Protein AF-V4TGM6-F1 (afdb_monomer_lite)

Secondary structure (DSSP, 8-state):
-HHHHHHHHHHHHHHHHIIIII-BS-S-GGGTTTTTT-BHHHHGGGG-SS-HHHHHHHHHHHHHHHHHHHHTTT--THHHHHHHHHHHHHHTTSGGGTT--GGGTT---

Sequence (109 aa):
MCLSSLALLVFFFQVTYHFFHWKKGTPFADDQGIYNGLTWWEQIDNGKQLTRNRKFLTVVPVVLYLIASHTTDYQNPMLFFNTLAVFVLVVAKFPNMHKVRIFGINADH

InterPro domains:
  IPR007203 ORMDL family [PF04061] (10-101)
  IPR007203 ORMDL family [PTHR12665] (10-108)

Structure (mmCIF, N/CA/C/O backbone):
data_AF-V4TGM6-F1
#
_entry.id   AF-V4TGM6-F1
#
loop_
_atom_site.group_PDB
_atom_site.id
_atom_site.type_symbol
_atom_site.label_atom_id
_atom_site.labe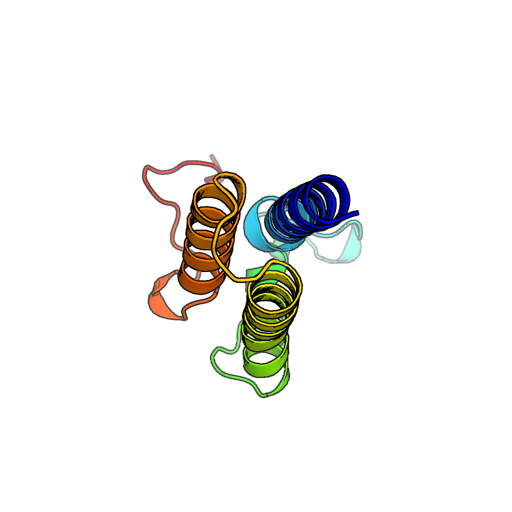l_alt_id
_atom_site.label_comp_id
_atom_site.label_asym_id
_atom_site.label_entity_id
_atom_site.label_seq_id
_atom_site.pdbx_PDB_ins_code
_atom_site.Cartn_x
_atom_site.Cartn_y
_atom_site.Cartn_z
_atom_site.occupancy
_atom_site.B_iso_or_equiv
_atom_site.auth_seq_id
_atom_site.auth_comp_id
_atom_site.auth_asym_id
_atom_site.auth_atom_id
_atom_site.pdbx_PDB_model_num
ATOM 1 N N . MET A 1 1 ? -10.815 11.635 22.678 1.00 55.12 1 MET A N 1
ATOM 2 C CA . MET A 1 1 ? -9.553 10.932 22.342 1.00 55.12 1 MET A CA 1
ATOM 3 C C . MET A 1 1 ? -9.758 9.859 21.267 1.00 55.12 1 MET A C 1
ATOM 5 O O . MET A 1 1 ? -9.022 9.874 20.296 1.00 55.12 1 MET A O 1
ATOM 9 N N . CYS A 1 2 ? -10.783 9.003 21.371 1.00 62.06 2 CYS A N 1
ATOM 10 C CA . CYS A 1 2 ? -11.068 7.902 20.430 1.00 62.06 2 CYS A CA 1
ATOM 11 C C . CYS A 1 2 ? -11.295 8.326 18.952 1.00 62.06 2 CYS A C 1
ATOM 13 O O . CYS A 1 2 ? -10.666 7.779 18.049 1.00 62.06 2 CYS A O 1
ATOM 15 N N . LEU A 1 3 ? -12.125 9.346 18.687 1.00 67.19 3 LEU A N 1
ATOM 16 C CA . LEU A 1 3 ? -12.472 9.752 17.312 1.00 67.19 3 LEU A CA 1
ATOM 17 C C . LEU A 1 3 ? -11.292 10.382 16.545 1.00 67.19 3 LEU A C 1
ATOM 19 O O . LEU A 1 3 ? -11.070 10.083 15.375 1.00 67.19 3 LEU A O 1
ATOM 23 N N . SER A 1 4 ? -10.502 11.222 17.218 1.00 75.38 4 SER A N 1
ATOM 24 C CA . SER A 1 4 ? -9.333 11.883 16.627 1.00 75.38 4 SER A CA 1
ATOM 25 C C . SER A 1 4 ? -8.243 10.881 16.237 1.00 75.38 4 SER A C 1
ATOM 27 O O . SER A 1 4 ? -7.642 11.019 15.177 1.00 75.38 4 SER A O 1
ATOM 29 N N . SER A 1 5 ? -8.036 9.828 17.032 1.00 78.94 5 SER A N 1
ATOM 30 C CA . SER A 1 5 ? -7.080 8.761 16.711 1.00 78.94 5 SER A CA 1
ATOM 31 C C . SER A 1 5 ? -7.486 7.952 15.474 1.00 78.94 5 SER A C 1
ATOM 33 O O . SER A 1 5 ? -6.643 7.668 14.626 1.00 78.94 5 SER A O 1
ATOM 35 N N . LEU A 1 6 ? -8.773 7.627 15.323 1.00 84.00 6 LEU A N 1
ATOM 36 C CA . LEU A 1 6 ? -9.279 6.902 14.152 1.00 84.00 6 LEU A CA 1
ATOM 37 C C . LEU A 1 6 ? -9.248 7.753 12.878 1.00 84.00 6 LEU A C 1
ATOM 39 O O . LEU A 1 6 ? -8.947 7.233 11.807 1.00 84.00 6 LEU A O 1
ATOM 43 N N . ALA A 1 7 ? -9.510 9.058 12.981 1.00 85.06 7 ALA A N 1
ATOM 44 C CA . ALA A 1 7 ? -9.376 9.978 11.854 1.00 85.06 7 ALA A CA 1
ATOM 45 C C . ALA A 1 7 ? -7.918 10.094 11.375 1.00 85.06 7 ALA A C 1
ATOM 47 O O . ALA A 1 7 ? -7.654 10.051 10.172 1.00 85.06 7 ALA A O 1
ATOM 48 N N . LEU A 1 8 ? -6.965 10.175 12.311 1.00 86.56 8 LEU A N 1
ATOM 49 C CA . LEU A 1 8 ? -5.534 10.179 11.999 1.00 86.56 8 LEU A CA 1
ATOM 50 C C . LEU A 1 8 ? -5.090 8.882 11.310 1.00 86.56 8 LEU A C 1
ATOM 52 O O . LEU A 1 8 ? -4.270 8.935 10.396 1.00 86.56 8 LEU A O 1
ATOM 56 N N . LEU A 1 9 ? -5.650 7.732 11.700 1.00 90.50 9 LEU A N 1
ATOM 57 C CA . LEU A 1 9 ? -5.333 6.439 11.090 1.00 90.50 9 LEU A CA 1
ATOM 58 C C . LEU A 1 9 ? -5.797 6.367 9.628 1.00 90.50 9 LEU A C 1
ATOM 60 O O . LEU A 1 9 ? -5.003 6.016 8.755 1.00 90.50 9 LEU A O 1
ATOM 64 N N . VAL A 1 10 ? -7.036 6.786 9.338 1.00 89.12 10 VAL A N 1
ATOM 65 C CA . VAL A 1 10 ? -7.526 6.896 7.952 1.00 89.12 10 VAL A CA 1
ATOM 66 C C . VAL A 1 10 ? -6.644 7.846 7.145 1.00 89.12 10 VAL A C 1
ATOM 68 O O . VAL A 1 10 ? -6.245 7.508 6.032 1.00 89.12 10 VAL A O 1
ATOM 71 N N . PHE A 1 11 ? -6.302 9.013 7.694 1.00 90.69 11 PHE A N 1
ATOM 72 C CA . PHE A 1 11 ? -5.442 9.978 7.009 1.00 90.69 11 PHE A CA 1
ATOM 73 C C . PHE A 1 11 ? -4.063 9.386 6.688 1.00 90.69 11 PHE A C 1
ATOM 75 O O . PHE A 1 11 ? -3.607 9.450 5.545 1.00 90.69 11 PHE A O 1
ATOM 82 N N . PHE A 1 12 ? -3.429 8.732 7.662 1.00 91.12 12 PHE A N 1
ATOM 83 C CA . PHE A 1 12 ? -2.155 8.043 7.472 1.00 91.12 12 PHE A CA 1
ATOM 84 C C . PHE A 1 12 ? -2.241 6.967 6.375 1.00 91.12 12 PHE A C 1
ATOM 86 O O . PHE A 1 12 ? -1.341 6.848 5.538 1.00 91.12 12 PHE A O 1
ATOM 93 N N . PHE A 1 13 ? -3.346 6.220 6.325 1.00 93.88 13 PHE A N 1
ATOM 94 C CA . PHE A 1 13 ? -3.600 5.203 5.305 1.00 93.88 13 PHE A CA 1
ATOM 95 C C . PHE A 1 13 ? -3.783 5.791 3.903 1.00 93.88 13 PHE A C 1
ATOM 97 O O . PHE A 1 13 ? -3.219 5.253 2.950 1.00 93.88 13 PHE A O 1
ATOM 104 N N . GLN A 1 14 ? -4.493 6.914 3.776 1.00 92.88 14 GLN A N 1
ATOM 105 C CA . GLN A 1 14 ? -4.664 7.634 2.509 1.00 92.88 14 GLN A CA 1
ATOM 106 C C . GLN A 1 14 ? -3.330 8.156 1.971 1.00 92.88 14 GLN A C 1
ATOM 108 O O . GLN A 1 14 ? -2.992 7.924 0.810 1.00 92.88 14 GLN A O 1
ATOM 113 N N . VAL A 1 15 ? -2.534 8.800 2.829 1.00 94.12 15 VAL A N 1
ATOM 114 C CA . VAL A 1 15 ? -1.201 9.300 2.466 1.00 94.12 15 VAL A CA 1
ATOM 115 C C . VAL A 1 15 ? -0.308 8.145 2.010 1.00 94.12 15 VAL A C 1
ATOM 117 O O . VAL A 1 15 ? 0.284 8.200 0.933 1.00 94.12 15 VAL A O 1
ATOM 120 N N . THR A 1 16 ? -0.274 7.055 2.779 1.00 94.06 16 THR A N 1
ATOM 121 C CA . THR A 1 16 ? 0.502 5.854 2.442 1.00 94.06 16 THR A CA 1
ATOM 122 C C . THR A 1 16 ? 0.067 5.268 1.097 1.00 94.06 16 THR A C 1
ATOM 124 O O . THR A 1 16 ? 0.912 4.964 0.256 1.00 94.06 16 THR A O 1
ATOM 127 N N . TYR A 1 17 ? -1.242 5.136 0.856 1.00 94.69 17 TYR A N 1
ATOM 128 C CA . TYR A 1 17 ? -1.761 4.640 -0.419 1.00 94.69 17 TYR A CA 1
ATOM 129 C C . TYR A 1 17 ? -1.335 5.531 -1.590 1.00 94.69 17 TYR A C 1
ATOM 131 O O . TYR A 1 17 ? -0.860 5.021 -2.603 1.00 94.69 17 TYR A O 1
ATOM 139 N N . HIS A 1 18 ? -1.451 6.851 -1.437 1.00 94.75 18 HIS A N 1
ATOM 140 C CA . HIS A 1 18 ? -1.090 7.803 -2.481 1.00 94.75 18 HIS A CA 1
ATOM 141 C C . HIS A 1 18 ? 0.383 7.670 -2.891 1.00 94.75 18 HIS A C 1
ATOM 143 O O . HIS A 1 18 ? 0.695 7.557 -4.075 1.00 94.75 18 HIS A O 1
ATOM 149 N N . PHE A 1 19 ? 1.302 7.614 -1.927 1.00 94.31 19 PHE A N 1
ATOM 150 C CA . PHE A 1 19 ? 2.722 7.475 -2.245 1.00 94.31 19 PHE A CA 1
ATOM 151 C C . PHE A 1 19 ? 3.068 6.106 -2.831 1.00 94.31 19 PHE A C 1
ATOM 153 O O . PHE A 1 19 ? 3.766 6.037 -3.836 1.00 94.31 19 PHE A O 1
ATOM 160 N N . PHE A 1 20 ? 2.576 5.013 -2.246 1.00 95.12 20 PHE A N 1
ATOM 161 C CA . PHE A 1 20 ? 2.982 3.678 -2.690 1.00 95.12 20 PHE A CA 1
ATOM 162 C C . PHE A 1 20 ? 2.276 3.208 -3.962 1.00 95.12 20 PHE A C 1
ATOM 164 O O . PHE A 1 20 ? 2.905 2.547 -4.782 1.00 95.12 20 PHE A O 1
ATOM 171 N N . HIS A 1 21 ? 0.992 3.515 -4.134 1.00 94.69 21 HIS A N 1
ATOM 172 C CA . HIS A 1 21 ? 0.160 2.912 -5.180 1.00 94.69 21 HIS A CA 1
ATOM 173 C C . HIS A 1 21 ? -0.361 3.910 -6.221 1.00 94.69 21 HIS A C 1
ATOM 175 O O . HIS A 1 21 ? -0.838 3.478 -7.268 1.00 94.69 21 HIS A O 1
ATOM 181 N N . TRP A 1 22 ? -0.272 5.223 -5.976 1.00 93.81 22 TRP A N 1
ATOM 182 C CA . TRP A 1 22 ? -0.708 6.232 -6.948 1.00 93.81 22 TRP A CA 1
ATOM 183 C C . TRP A 1 22 ? 0.460 6.907 -7.665 1.00 93.81 22 TRP A C 1
ATOM 185 O O . TRP A 1 22 ? 0.467 6.993 -8.893 1.00 93.81 22 TRP A O 1
ATOM 195 N N . LYS A 1 23 ? 1.464 7.372 -6.914 1.00 94.50 23 LYS A N 1
ATOM 196 C CA . LYS A 1 23 ? 2.659 8.012 -7.477 1.00 94.50 23 LYS A CA 1
ATOM 197 C C . LYS A 1 23 ? 3.482 7.014 -8.295 1.00 94.50 23 LYS A C 1
ATOM 199 O O . LYS A 1 23 ? 3.818 5.936 -7.805 1.00 94.50 23 LYS A O 1
ATOM 204 N N . LYS A 1 24 ? 3.814 7.407 -9.528 1.00 93.44 24 LYS A N 1
ATOM 205 C CA . LYS A 1 24 ? 4.673 6.676 -10.470 1.00 93.44 24 LYS A CA 1
ATOM 206 C C . LYS A 1 24 ? 5.951 7.462 -10.772 1.00 93.44 24 LYS A C 1
ATOM 208 O O . LYS A 1 24 ? 5.998 8.666 -10.512 1.00 93.44 24 LYS A O 1
ATOM 213 N N . GLY A 1 25 ? 6.953 6.781 -11.324 1.00 91.88 25 GLY A N 1
ATOM 214 C CA . GLY A 1 25 ? 8.231 7.384 -11.705 1.00 91.88 25 GLY A CA 1
ATOM 215 C C . GLY A 1 25 ? 9.173 7.635 -10.531 1.00 91.88 25 GLY A C 1
ATOM 216 O O . GLY A 1 25 ? 8.893 7.268 -9.382 1.00 91.88 25 GLY A O 1
ATOM 217 N N . THR A 1 26 ? 10.299 8.271 -10.838 1.00 90.50 26 THR A N 1
ATOM 218 C CA . THR A 1 26 ? 11.274 8.764 -9.862 1.00 90.50 26 THR A CA 1
ATOM 219 C C . THR A 1 26 ? 11.541 10.252 -10.112 1.00 90.50 26 THR A C 1
ATOM 221 O O . THR A 1 26 ? 11.229 10.760 -11.189 1.00 90.50 26 THR A O 1
ATOM 224 N N . PRO A 1 27 ? 12.085 10.996 -9.134 1.00 85.69 27 PRO A N 1
ATOM 225 C CA . PRO A 1 27 ? 12.486 12.384 -9.355 1.00 85.69 27 PRO A CA 1
ATOM 226 C C . PRO A 1 27 ? 13.830 12.515 -10.099 1.00 85.69 27 PRO A C 1
ATOM 228 O O . PRO A 1 27 ? 14.316 13.632 -10.259 1.00 85.69 27 PRO A O 1
ATOM 231 N N . PHE A 1 28 ? 14.461 11.408 -10.504 1.00 84.50 28 PHE A N 1
ATOM 232 C CA . PHE A 1 28 ? 15.814 11.397 -11.056 1.00 84.50 28 PHE A CA 1
ATOM 233 C C . PHE A 1 28 ? 15.775 11.242 -12.577 1.00 84.50 28 PHE A C 1
ATOM 235 O O . PHE A 1 28 ? 15.234 10.267 -13.086 1.00 84.50 28 PHE A O 1
ATOM 242 N N . ALA A 1 29 ? 16.396 12.175 -13.303 1.00 80.19 29 ALA A N 1
ATOM 243 C CA . ALA A 1 29 ? 16.454 12.139 -14.769 1.00 80.19 29 ALA A CA 1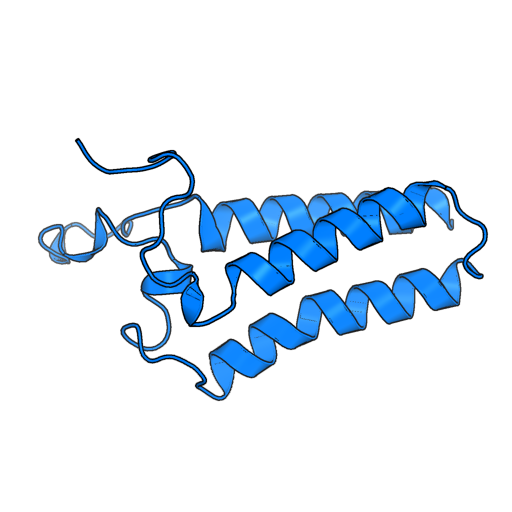
ATOM 244 C C . ALA A 1 29 ? 17.330 10.995 -15.323 1.00 80.19 29 ALA A C 1
ATOM 246 O O . ALA A 1 29 ? 17.183 10.604 -16.480 1.00 80.19 29 ALA A O 1
ATOM 247 N N . ASP A 1 30 ? 18.217 10.441 -14.492 1.00 84.62 30 ASP A N 1
ATOM 248 C CA . ASP A 1 30 ? 19.161 9.387 -14.880 1.00 84.62 30 ASP A CA 1
ATOM 249 C C . ASP A 1 30 ? 18.501 8.007 -15.035 1.00 84.62 30 ASP A C 1
ATOM 251 O O . ASP A 1 30 ? 19.133 7.072 -15.526 1.00 84.62 30 ASP A O 1
ATOM 255 N N . ASP A 1 31 ? 17.231 7.856 -14.639 1.00 86.00 31 ASP A N 1
ATOM 256 C CA . ASP A 1 31 ? 16.505 6.588 -14.749 1.00 86.00 31 ASP A CA 1
ATOM 257 C C . ASP A 1 31 ? 16.051 6.256 -16.182 1.00 86.00 31 ASP A C 1
ATOM 259 O O . ASP A 1 31 ? 15.492 5.185 -16.411 1.00 86.00 31 ASP A O 1
ATOM 263 N N . GLN A 1 32 ? 16.285 7.153 -17.151 1.00 86.56 32 GLN A N 1
ATOM 264 C CA . GLN A 1 32 ? 15.898 7.000 -18.561 1.00 86.56 32 GLN A CA 1
ATOM 265 C C . GLN A 1 32 ? 14.408 6.643 -18.753 1.00 86.56 32 GLN A C 1
ATOM 267 O O . GLN A 1 32 ? 14.025 6.042 -19.756 1.00 86.56 32 GLN A O 1
ATOM 272 N N . GLY A 1 33 ? 13.553 6.994 -17.787 1.00 86.94 33 GLY A N 1
ATOM 273 C CA . GLY A 1 33 ? 12.120 6.727 -17.812 1.00 86.94 33 GLY A CA 1
ATOM 274 C C . GLY A 1 33 ? 11.716 5.278 -17.527 1.00 86.94 33 GLY A C 1
ATOM 275 O O . GLY A 1 33 ? 10.532 4.958 -17.653 1.00 86.94 33 GLY A O 1
ATOM 276 N N . ILE A 1 34 ? 12.636 4.398 -17.102 1.00 88.00 34 ILE A N 1
ATOM 277 C CA . ILE A 1 34 ? 12.332 2.971 -16.853 1.00 88.00 34 ILE A CA 1
ATOM 278 C C . ILE A 1 34 ? 11.246 2.762 -15.786 1.00 88.00 34 ILE A C 1
ATOM 280 O O . ILE A 1 34 ? 10.578 1.727 -15.762 1.00 88.00 34 ILE A O 1
ATOM 284 N N . TYR A 1 35 ? 11.052 3.747 -14.905 1.00 90.75 35 TYR A N 1
ATOM 285 C CA . TYR A 1 35 ? 10.087 3.700 -13.811 1.00 90.75 35 TYR A CA 1
ATOM 286 C C . TYR A 1 35 ? 8.823 4.527 -14.053 1.00 90.75 35 TYR A C 1
ATOM 288 O O . TYR A 1 35 ? 7.934 4.505 -13.202 1.00 90.75 35 TYR A O 1
ATOM 296 N N . ASN A 1 36 ? 8.695 5.224 -15.188 1.00 90.31 36 ASN A N 1
ATOM 297 C CA . ASN A 1 36 ? 7.573 6.138 -15.445 1.00 90.31 36 ASN A CA 1
ATOM 298 C C . ASN A 1 36 ? 6.208 5.452 -15.320 1.00 90.31 36 ASN A C 1
ATOM 300 O O . ASN A 1 36 ? 5.275 6.044 -14.782 1.00 90.31 36 ASN A O 1
ATOM 304 N N . GLY A 1 37 ? 6.119 4.182 -15.730 1.00 90.44 37 GLY A N 1
ATOM 305 C CA . GLY A 1 37 ? 4.890 3.398 -15.599 1.00 90.44 37 GLY A CA 1
ATOM 306 C C . GLY A 1 37 ? 4.750 2.579 -14.318 1.00 90.44 37 GLY A C 1
ATOM 307 O O . GLY A 1 37 ? 3.744 1.890 -14.121 1.00 90.44 37 GLY A O 1
ATOM 308 N N . LEU A 1 38 ? 5.736 2.649 -13.423 1.00 93.38 38 LEU A N 1
ATOM 309 C CA . LEU A 1 38 ? 5.773 1.877 -12.188 1.00 93.38 38 LEU A CA 1
ATOM 310 C C . LEU A 1 38 ? 5.496 2.767 -10.983 1.00 93.38 38 LEU A C 1
ATOM 312 O O . LEU A 1 38 ? 6.169 3.770 -10.746 1.00 93.38 38 LEU A O 1
ATOM 316 N N . THR A 1 39 ? 4.526 2.347 -10.179 1.00 95.38 39 THR A N 1
ATOM 317 C CA . THR A 1 39 ? 4.267 2.923 -8.858 1.00 95.38 39 THR A CA 1
ATOM 318 C C . THR A 1 39 ? 5.432 2.651 -7.914 1.00 95.38 39 THR A C 1
ATOM 320 O O . THR A 1 39 ? 6.177 1.686 -8.097 1.00 95.38 39 THR A O 1
ATOM 323 N N . TRP A 1 40 ? 5.583 3.445 -6.857 1.00 94.69 40 TRP A N 1
ATOM 324 C CA . TRP A 1 40 ? 6.669 3.229 -5.893 1.00 94.69 40 TRP A CA 1
ATOM 325 C C . TRP A 1 40 ? 6.626 1.835 -5.260 1.00 94.69 40 TRP A C 1
ATOM 327 O O . TRP A 1 40 ? 7.662 1.199 -5.089 1.00 94.69 40 TRP A O 1
ATOM 337 N N . TRP A 1 41 ? 5.433 1.296 -4.994 1.00 95.88 41 TRP A N 1
ATOM 338 C CA . TRP A 1 41 ? 5.274 -0.083 -4.536 1.00 95.88 41 TRP A CA 1
ATOM 339 C C . TRP A 1 41 ? 5.815 -1.107 -5.535 1.00 95.88 41 TRP A C 1
ATOM 341 O O . TRP A 1 41 ? 6.354 -2.140 -5.143 1.00 95.88 41 TRP A O 1
ATOM 351 N N . GLU A 1 42 ? 5.669 -0.861 -6.832 1.00 94.69 42 GLU A N 1
ATOM 352 C CA . GLU A 1 42 ? 6.166 -1.753 -7.880 1.00 94.69 42 GLU A CA 1
ATOM 353 C C . GLU A 1 42 ? 7.685 -1.667 -8.035 1.00 94.69 42 GLU A C 1
ATOM 355 O O . GLU A 1 42 ? 8.296 -2.668 -8.394 1.00 94.69 42 GLU A O 1
ATOM 360 N N . GLN A 1 43 ? 8.288 -0.529 -7.688 1.00 94.44 43 GLN A N 1
ATOM 361 C CA . GLN A 1 43 ? 9.736 -0.309 -7.739 1.00 94.44 43 GLN A CA 1
ATOM 362 C C . GLN A 1 43 ? 10.491 -0.988 -6.577 1.00 94.44 43 GLN A C 1
ATOM 364 O O . GLN A 1 43 ? 11.622 -1.438 -6.761 1.00 94.44 43 GLN A O 1
ATOM 369 N N . ILE A 1 44 ? 9.871 -1.125 -5.395 1.00 94.38 44 ILE A N 1
ATOM 370 C CA . ILE A 1 44 ? 10.508 -1.705 -4.191 1.00 94.38 44 ILE A CA 1
ATOM 371 C C . ILE A 1 44 ? 11.143 -3.071 -4.469 1.00 94.38 44 ILE A C 1
ATOM 373 O O . ILE A 1 44 ? 10.538 -3.938 -5.106 1.00 94.38 44 ILE A O 1
ATOM 377 N N . ASP A 1 45 ? 12.343 -3.281 -3.925 1.00 95.12 45 ASP A N 1
ATOM 378 C CA . ASP A 1 45 ? 13.129 -4.510 -4.072 1.00 95.12 45 ASP A CA 1
ATOM 379 C C . ASP A 1 45 ? 13.279 -4.954 -5.543 1.00 95.12 45 ASP A C 1
ATOM 381 O O . ASP A 1 45 ? 13.256 -6.149 -5.851 1.00 95.12 45 ASP A O 1
ATOM 385 N N . ASN A 1 46 ? 13.393 -3.992 -6.466 1.00 91.81 46 ASN A N 1
ATOM 386 C CA . ASN A 1 46 ? 13.467 -4.220 -7.913 1.00 91.81 46 ASN A CA 1
ATOM 387 C C . ASN A 1 46 ? 12.273 -5.034 -8.449 1.00 91.81 46 ASN A C 1
ATOM 389 O O . ASN A 1 46 ? 12.429 -5.924 -9.284 1.00 91.81 46 ASN A O 1
ATOM 393 N N . GLY A 1 47 ? 11.077 -4.797 -7.902 1.00 92.00 47 GLY A N 1
ATOM 394 C CA . GLY A 1 47 ? 9.849 -5.497 -8.287 1.00 92.00 47 GLY A CA 1
ATOM 395 C C . GLY A 1 47 ? 9.727 -6.937 -7.780 1.00 92.00 47 GLY A C 1
ATOM 396 O O . GLY A 1 47 ? 8.706 -7.581 -8.038 1.00 92.00 47 GLY A O 1
ATOM 397 N N . LYS A 1 48 ? 10.707 -7.457 -7.024 1.00 94.62 48 LYS A N 1
ATOM 398 C CA . LYS A 1 48 ? 10.620 -8.801 -6.432 1.00 94.62 48 LYS A CA 1
ATOM 399 C C . LYS A 1 48 ? 9.477 -8.863 -5.426 1.00 94.62 48 LYS A C 1
ATOM 401 O O . LYS A 1 48 ? 9.413 -8.064 -4.496 1.00 94.62 48 LYS A O 1
ATOM 406 N N . GLN A 1 49 ? 8.589 -9.837 -5.595 1.00 93.81 49 GLN A N 1
ATOM 407 C CA . GLN A 1 49 ? 7.440 -10.040 -4.714 1.00 93.81 49 GLN A CA 1
ATOM 408 C C . GLN A 1 49 ? 7.821 -10.829 -3.454 1.00 93.81 49 GLN A C 1
ATOM 410 O O . GLN A 1 49 ? 8.820 -11.543 -3.427 1.00 93.81 49 GLN A O 1
ATOM 415 N N . LEU A 1 50 ? 6.999 -10.711 -2.403 1.00 91.50 50 LEU A N 1
ATOM 416 C CA . LEU A 1 50 ? 7.091 -11.507 -1.164 1.00 91.50 50 LEU A CA 1
ATOM 417 C C . LEU A 1 50 ? 8.436 -11.441 -0.411 1.00 91.50 50 LEU A C 1
ATOM 419 O O . LEU A 1 50 ? 8.742 -12.316 0.407 1.00 91.50 50 LEU A O 1
ATOM 423 N N . THR A 1 51 ? 9.211 -10.381 -0.624 1.00 96.81 51 THR A N 1
ATOM 424 C CA . THR A 1 51 ? 10.430 -10.084 0.135 1.00 96.81 51 THR A CA 1
ATOM 425 C C . THR A 1 51 ? 10.117 -9.785 1.604 1.00 96.81 51 THR A C 1
ATOM 427 O O . THR A 1 51 ? 8.983 -9.463 1.977 1.00 96.81 51 THR A O 1
ATOM 430 N N . ARG A 1 52 ? 11.138 -9.861 2.468 1.00 96.25 52 ARG A N 1
ATOM 431 C CA . ARG A 1 52 ? 11.004 -9.511 3.892 1.00 96.25 52 ARG A CA 1
ATOM 432 C C . ARG A 1 52 ? 10.501 -8.074 4.074 1.00 96.25 52 ARG A C 1
ATOM 434 O O . ARG A 1 52 ? 9.598 -7.855 4.877 1.00 96.25 52 ARG A O 1
ATOM 441 N N . ASN A 1 53 ? 11.023 -7.136 3.283 1.00 95.25 53 ASN A N 1
ATOM 442 C CA . ASN A 1 53 ? 10.639 -5.725 3.328 1.00 95.25 53 ASN A CA 1
ATOM 443 C C . ASN A 1 53 ? 9.169 -5.529 2.935 1.00 95.25 53 ASN A C 1
ATOM 445 O O . ASN A 1 53 ? 8.416 -4.897 3.672 1.00 95.25 53 ASN A O 1
ATOM 449 N N . ARG A 1 54 ? 8.715 -6.136 1.828 1.00 95.12 54 ARG A N 1
ATOM 450 C CA 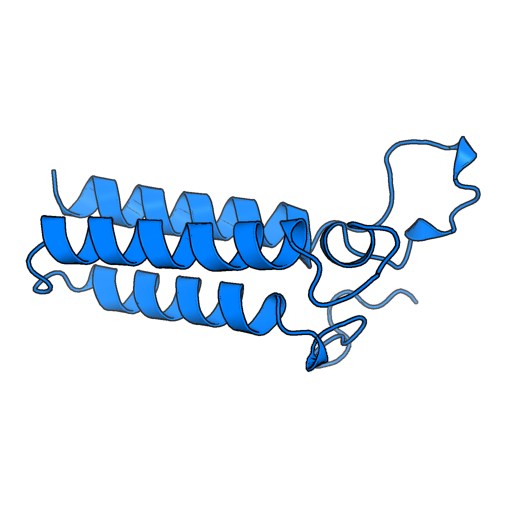. ARG A 1 54 ? 7.306 -6.050 1.406 1.00 95.12 54 ARG A CA 1
ATOM 451 C C . ARG A 1 54 ? 6.355 -6.669 2.425 1.00 95.12 54 ARG A C 1
ATOM 453 O O . ARG A 1 54 ? 5.299 -6.097 2.692 1.00 95.12 54 ARG A O 1
ATOM 460 N N . LYS A 1 55 ? 6.724 -7.805 3.028 1.00 94.69 55 LYS A N 1
ATOM 461 C CA . LYS A 1 55 ? 5.938 -8.424 4.110 1.00 94.69 55 LYS A CA 1
ATOM 462 C C . LYS A 1 55 ? 5.824 -7.484 5.308 1.00 94.69 55 LYS A C 1
ATOM 464 O O . LYS A 1 55 ? 4.716 -7.245 5.775 1.00 94.69 55 LYS A O 1
ATOM 469 N N . PHE A 1 56 ? 6.936 -6.892 5.743 1.00 95.38 56 PHE A N 1
ATOM 470 C CA . PHE A 1 56 ? 6.941 -5.909 6.826 1.00 95.38 56 PHE A CA 1
ATOM 471 C C . PHE A 1 56 ? 6.021 -4.715 6.523 1.00 95.38 56 PHE A C 1
ATOM 473 O O . PHE A 1 56 ? 5.102 -4.441 7.291 1.00 95.38 56 PHE A O 1
ATOM 480 N N . LEU A 1 57 ? 6.181 -4.076 5.358 1.00 94.44 57 LEU A N 1
ATOM 481 C CA . LEU A 1 57 ? 5.361 -2.931 4.934 1.00 94.44 57 LEU A CA 1
ATOM 482 C C . LEU A 1 57 ? 3.869 -3.267 4.767 1.00 94.44 57 LEU A C 1
ATOM 484 O O . LEU A 1 57 ? 3.021 -2.378 4.839 1.00 94.44 57 LEU A O 1
ATOM 488 N N . THR A 1 58 ? 3.534 -4.540 4.549 1.00 94.19 58 THR A N 1
ATOM 489 C CA . THR A 1 58 ? 2.142 -5.012 4.492 1.00 94.19 58 THR A CA 1
ATOM 490 C C . THR A 1 58 ? 1.553 -5.220 5.886 1.00 94.19 58 THR A C 1
ATOM 492 O O . THR A 1 58 ? 0.382 -4.923 6.102 1.00 94.19 58 THR A O 1
ATOM 495 N N . VAL A 1 59 ? 2.354 -5.688 6.847 1.00 94.69 59 VAL A N 1
ATOM 496 C CA . VAL A 1 59 ? 1.902 -5.989 8.216 1.00 94.69 59 VAL A CA 1
ATOM 497 C C . VAL A 1 59 ? 1.725 -4.726 9.063 1.00 94.69 59 VAL A C 1
ATOM 499 O O . VAL A 1 59 ? 0.790 -4.660 9.856 1.00 94.69 59 VAL A O 1
ATOM 502 N N . VAL A 1 60 ? 2.569 -3.706 8.881 1.00 94.00 60 VAL A N 1
ATOM 503 C CA . VAL A 1 60 ? 2.504 -2.441 9.642 1.00 94.00 60 VAL A CA 1
ATOM 504 C C . VAL A 1 60 ? 1.092 -1.826 9.706 1.00 94.00 60 VAL A C 1
ATOM 506 O O . VAL A 1 60 ? 0.610 -1.607 10.819 1.00 94.00 60 VAL A O 1
ATOM 509 N N . PRO A 1 61 ? 0.381 -1.569 8.586 1.00 92.62 61 PRO A N 1
ATOM 510 C CA . PRO A 1 61 ? -0.957 -0.977 8.649 1.00 92.62 61 PRO A CA 1
ATOM 511 C C . PRO A 1 61 ? -1.981 -1.881 9.353 1.00 92.62 61 PRO A C 1
ATOM 513 O O . PRO A 1 61 ? -2.871 -1.369 10.028 1.00 92.62 61 PRO A O 1
ATOM 516 N N . VAL A 1 62 ? -1.830 -3.209 9.265 1.00 94.50 62 VAL A N 1
ATOM 517 C CA . VAL A 1 62 ? -2.699 -4.169 9.968 1.00 94.50 62 VAL A CA 1
ATOM 518 C C . VAL A 1 62 ? -2.504 -4.063 11.478 1.00 94.50 62 VAL A C 1
ATOM 520 O O . VAL A 1 62 ? -3.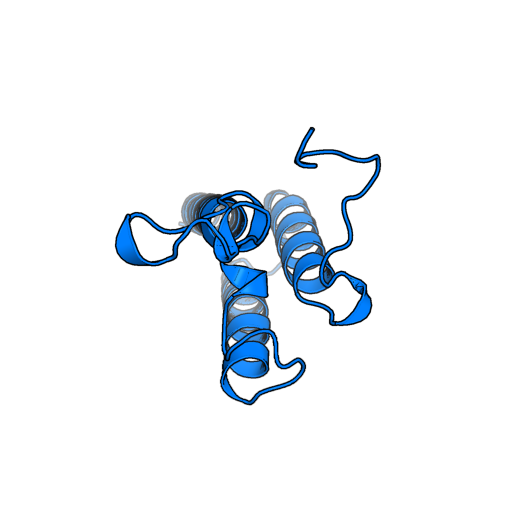477 -3.960 12.216 1.00 94.50 62 VAL A O 1
ATOM 523 N N . VAL A 1 63 ? -1.255 -4.024 11.949 1.00 94.50 63 VAL A N 1
ATOM 524 C CA . VAL A 1 63 ? -0.952 -3.895 13.383 1.00 94.50 63 VAL A CA 1
ATOM 525 C C . VAL A 1 63 ? -1.442 -2.555 13.934 1.00 94.50 63 VAL A C 1
ATOM 527 O O . VAL A 1 63 ? -2.079 -2.530 14.986 1.00 94.50 63 VAL A O 1
ATOM 530 N N . LEU A 1 64 ? -1.214 -1.451 13.213 1.00 91.69 64 LEU A N 1
ATOM 531 C CA . LEU A 1 64 ? -1.712 -0.129 13.611 1.00 91.69 64 LEU A CA 1
ATOM 532 C C . LEU A 1 64 ? -3.242 -0.108 13.719 1.00 91.69 64 LEU A C 1
ATOM 534 O O . LEU A 1 64 ? -3.780 0.420 14.691 1.00 91.69 64 LEU A O 1
ATOM 538 N N . TYR A 1 65 ? -3.935 -0.724 12.758 1.00 92.44 65 TYR A N 1
ATOM 539 C CA . TYR A 1 65 ? -5.386 -0.878 12.801 1.00 92.44 65 TYR A CA 1
ATOM 540 C C . TYR A 1 65 ? -5.842 -1.688 14.022 1.00 92.44 65 TYR A C 1
ATOM 542 O O . TYR A 1 65 ? -6.763 -1.261 14.712 1.00 92.44 65 TYR A O 1
ATOM 550 N N . LEU A 1 66 ? -5.194 -2.812 14.340 1.00 92.44 66 LEU A N 1
ATOM 551 C CA . LEU A 1 66 ? -5.563 -3.640 15.496 1.00 92.44 66 LEU A CA 1
ATOM 552 C C . LEU A 1 66 ? -5.381 -2.896 16.826 1.00 92.44 66 LEU A C 1
ATOM 554 O O . LEU A 1 66 ? -6.271 -2.934 17.673 1.00 92.44 66 LEU A O 1
ATOM 558 N N . ILE A 1 67 ? -4.273 -2.167 16.991 1.00 91.19 67 ILE A N 1
ATOM 559 C CA . ILE A 1 67 ? -4.024 -1.351 18.190 1.00 91.19 67 ILE A CA 1
ATOM 560 C C . ILE A 1 67 ? -5.085 -0.249 18.313 1.00 91.19 67 ILE A C 1
ATOM 562 O O . ILE A 1 67 ? -5.660 -0.049 19.385 1.00 91.19 67 ILE A O 1
ATOM 566 N N . ALA A 1 68 ? -5.389 0.450 17.218 1.00 88.75 68 ALA A N 1
ATOM 567 C CA . ALA A 1 68 ? -6.428 1.475 17.207 1.00 88.75 68 ALA A CA 1
ATOM 568 C C . ALA A 1 68 ? -7.824 0.896 17.485 1.00 88.75 68 ALA A C 1
ATOM 570 O O . ALA A 1 68 ? -8.604 1.488 18.222 1.00 88.75 68 ALA A O 1
ATOM 571 N N . SER A 1 69 ? -8.133 -0.288 16.960 1.00 89.69 69 SER A N 1
ATOM 572 C CA . SER A 1 69 ? -9.412 -0.965 17.205 1.00 89.69 69 SER A CA 1
ATOM 573 C C . SER A 1 69 ? -9.562 -1.345 18.677 1.00 89.69 69 SER A C 1
ATOM 575 O O . SER A 1 69 ? -10.584 -1.059 19.294 1.00 89.69 69 SER A O 1
ATOM 577 N N . HIS A 1 70 ? -8.507 -1.915 19.265 1.00 88.94 70 HIS A N 1
ATOM 578 C CA . HIS A 1 70 ? -8.504 -2.323 20.666 1.00 88.94 70 HIS A CA 1
ATOM 579 C C . HIS A 1 70 ? -8.608 -1.128 21.623 1.00 88.94 70 HIS A C 1
ATOM 581 O O . HIS A 1 70 ? -9.394 -1.153 22.562 1.00 88.94 70 HIS A O 1
ATOM 587 N N . THR A 1 71 ? -7.879 -0.042 21.355 1.00 86.69 71 THR A N 1
ATOM 588 C CA . THR A 1 71 ? -7.932 1.185 22.177 1.00 86.69 71 THR A CA 1
ATOM 589 C C . THR A 1 71 ? -9.250 1.956 22.060 1.00 86.69 71 THR A C 1
ATOM 591 O O . THR A 1 71 ? -9.512 2.844 22.869 1.00 86.69 71 THR A O 1
ATOM 594 N N . THR A 1 72 ? -10.086 1.633 21.069 1.00 85.69 72 THR A N 1
ATOM 595 C CA . THR A 1 72 ? -11.394 2.267 20.839 1.00 85.69 72 THR A CA 1
ATOM 596 C C . THR A 1 72 ? -12.577 1.363 21.182 1.00 85.69 72 THR A C 1
ATOM 598 O O . THR A 1 72 ? -13.718 1.714 20.880 1.00 85.69 72 THR A O 1
ATOM 601 N N . ASP A 1 73 ? -12.300 0.227 21.830 1.00 85.00 73 ASP A N 1
ATOM 602 C CA . ASP A 1 73 ? -13.270 -0.765 22.309 1.00 85.00 73 ASP A CA 1
ATOM 603 C C . ASP A 1 73 ? -14.233 -1.284 21.227 1.00 85.00 73 ASP A C 1
ATOM 605 O O . ASP A 1 73 ? -15.335 -1.731 21.506 1.00 85.00 73 ASP A O 1
ATOM 609 N N . TYR A 1 74 ? -13.839 -1.214 19.953 1.00 83.50 74 TYR A N 1
ATOM 610 C CA . TYR A 1 74 ? -14.621 -1.679 18.798 1.00 83.50 74 TYR A CA 1
ATOM 611 C C . TYR A 1 74 ? -16.009 -1.033 18.583 1.00 83.50 74 TYR A C 1
ATOM 613 O O . TYR A 1 74 ? -16.677 -1.349 17.600 1.00 83.50 74 TYR A O 1
ATOM 621 N N . GLN A 1 75 ? -16.448 -0.100 19.432 1.00 79.38 75 GLN A N 1
ATOM 622 C CA . GLN A 1 75 ? -17.801 0.475 19.383 1.00 79.38 75 GLN A CA 1
ATOM 623 C C . GLN A 1 75 ? -17.926 1.719 18.485 1.00 79.38 75 GLN A C 1
ATOM 625 O O . GLN A 1 75 ? -19.008 2.292 18.351 1.00 79.38 75 GLN A O 1
ATOM 630 N N . ASN A 1 76 ? -16.834 2.177 17.865 1.00 80.25 76 ASN A N 1
ATOM 631 C CA . ASN A 1 76 ? -16.833 3.423 17.101 1.00 80.25 76 ASN A CA 1
ATOM 632 C C . ASN A 1 76 ? -17.254 3.213 15.629 1.00 80.25 76 ASN A C 1
ATOM 634 O O . ASN A 1 76 ? -16.630 2.408 14.938 1.00 80.25 76 ASN A O 1
ATOM 638 N N . PRO A 1 77 ? -18.207 3.991 15.077 1.00 83.25 77 PRO A N 1
ATOM 639 C CA . PRO A 1 77 ? -18.602 3.879 13.668 1.00 83.25 77 PRO A CA 1
ATOM 640 C C . PRO A 1 77 ? -17.458 4.168 12.678 1.00 83.25 77 PRO A C 1
ATOM 642 O O . PRO A 1 77 ? -17.446 3.619 11.577 1.00 83.25 77 PRO A O 1
ATOM 645 N N . MET A 1 78 ? -16.447 4.964 13.056 1.00 84.06 78 MET A N 1
ATOM 646 C CA . MET A 1 78 ? -15.251 5.169 12.225 1.00 84.06 78 MET A CA 1
ATOM 647 C C . MET A 1 78 ? -14.427 3.894 12.033 1.00 84.06 78 MET A C 1
ATOM 649 O O . MET A 1 78 ? -13.628 3.827 11.096 1.00 84.06 78 MET A O 1
ATOM 653 N N . LEU A 1 79 ? -14.603 2.875 12.877 1.00 87.50 79 LEU A N 1
ATOM 654 C CA . LEU A 1 79 ? -13.920 1.595 12.727 1.00 87.50 79 LEU A CA 1
ATOM 655 C C . LEU A 1 79 ? -14.247 0.936 11.384 1.00 87.50 79 LEU A C 1
ATOM 657 O O . LEU A 1 79 ? -13.357 0.373 10.751 1.00 87.50 79 LEU A O 1
ATOM 661 N N . PHE A 1 80 ? -15.485 1.076 10.902 1.00 89.12 80 PHE A N 1
ATOM 662 C CA . PHE A 1 80 ? -15.893 0.567 9.593 1.00 89.12 80 PHE A CA 1
ATOM 663 C C . PHE A 1 80 ? -15.046 1.169 8.462 1.00 89.12 80 PHE A C 1
ATOM 665 O O . PHE A 1 80 ? -14.476 0.440 7.650 1.00 89.12 80 PHE A O 1
ATOM 672 N N . PHE A 1 81 ? -14.877 2.495 8.450 1.00 89.88 81 PHE A N 1
ATOM 673 C CA . PHE A 1 81 ? -14.050 3.175 7.450 1.00 89.88 81 PHE A CA 1
ATOM 674 C C . PHE A 1 81 ? -12.572 2.789 7.556 1.00 89.88 81 PHE A C 1
ATOM 676 O O . PHE A 1 81 ? -11.915 2.588 6.537 1.00 89.88 81 PHE A O 1
ATOM 683 N N . ASN A 1 82 ? -12.055 2.630 8.776 1.00 90.00 82 ASN A N 1
ATOM 684 C CA . ASN A 1 82 ? -10.691 2.151 9.000 1.00 90.00 82 ASN A CA 1
ATOM 685 C C . ASN A 1 82 ? -10.495 0.708 8.512 1.00 90.00 82 ASN A C 1
ATOM 687 O O . ASN A 1 82 ? -9.471 0.405 7.903 1.00 90.00 82 ASN A O 1
ATOM 691 N N . THR A 1 83 ? -11.493 -0.156 8.715 1.00 92.31 83 THR A N 1
ATOM 692 C CA . THR A 1 83 ? -11.500 -1.541 8.219 1.00 92.31 83 THR A CA 1
ATOM 693 C C . THR A 1 83 ? -11.465 -1.564 6.697 1.00 92.31 83 THR A C 1
ATOM 695 O O . THR A 1 83 ? -10.648 -2.261 6.099 1.00 92.31 83 THR A O 1
ATOM 698 N N . LEU A 1 84 ? -12.314 -0.763 6.049 1.00 93.62 84 LEU A N 1
ATOM 699 C CA . LEU A 1 84 ? -12.336 -0.666 4.594 1.00 93.62 84 LEU A CA 1
ATOM 700 C C . LEU A 1 84 ? -11.001 -0.132 4.054 1.00 93.62 84 LEU A C 1
ATOM 702 O O . LEU A 1 84 ? -10.450 -0.685 3.103 1.00 93.62 84 LEU A O 1
ATOM 706 N N . ALA A 1 85 ? -10.442 0.900 4.693 1.00 92.94 85 ALA A N 1
ATOM 707 C CA . ALA A 1 85 ? -9.157 1.474 4.310 1.00 92.94 85 ALA A CA 1
ATOM 708 C C . ALA A 1 85 ? -8.002 0.468 4.455 1.00 92.94 85 ALA A C 1
ATOM 710 O O . ALA A 1 85 ? -7.197 0.329 3.530 1.00 92.94 85 ALA A O 1
ATOM 711 N N . VAL A 1 86 ? -7.927 -0.272 5.571 1.00 93.94 86 VAL A N 1
ATOM 712 C CA . VAL A 1 86 ? -6.878 -1.285 5.767 1.00 93.94 86 VAL A CA 1
ATOM 713 C C . VAL A 1 86 ? -7.045 -2.450 4.791 1.00 93.94 86 VAL A C 1
ATOM 715 O O . VAL A 1 86 ? -6.054 -2.930 4.244 1.00 93.94 86 VAL A O 1
ATOM 718 N N . PHE A 1 87 ? -8.284 -2.855 4.494 1.00 94.69 87 PHE A N 1
ATOM 719 C CA . PHE A 1 87 ? -8.572 -3.896 3.511 1.00 94.69 87 PHE A CA 1
ATOM 720 C C . PHE A 1 87 ? -8.058 -3.509 2.120 1.00 94.69 87 PHE A C 1
ATOM 722 O O . PHE A 1 87 ? -7.281 -4.254 1.523 1.00 94.69 87 PHE A O 1
ATOM 729 N N . VAL A 1 88 ? -8.400 -2.309 1.636 1.00 94.06 88 VAL A N 1
ATOM 730 C CA . VAL A 1 88 ? -7.908 -1.790 0.347 1.00 94.06 88 VAL A CA 1
ATOM 731 C C . VAL A 1 88 ? -6.377 -1.717 0.325 1.00 94.06 88 VAL A C 1
ATOM 733 O O . VAL A 1 88 ? -5.751 -2.144 -0.647 1.00 94.06 88 VAL A O 1
ATOM 736 N N . LEU A 1 89 ? -5.753 -1.235 1.406 1.00 94.06 89 LEU A N 1
ATOM 737 C CA . LEU A 1 89 ? -4.295 -1.148 1.522 1.00 94.06 89 LEU A CA 1
ATOM 738 C C . LEU A 1 89 ? -3.589 -2.504 1.471 1.00 94.06 89 LEU A C 1
ATOM 740 O O . LEU A 1 89 ? -2.466 -2.570 0.964 1.00 94.06 89 LEU A O 1
ATOM 744 N N . VAL A 1 90 ? -4.190 -3.545 2.046 1.00 94.56 90 VAL A N 1
ATOM 745 C CA . VAL A 1 90 ? -3.643 -4.907 2.036 1.00 94.56 90 VAL A CA 1
ATOM 746 C C . VAL A 1 90 ? -3.821 -5.528 0.656 1.00 94.56 90 VAL A C 1
ATOM 748 O O . VAL A 1 90 ? -2.855 -6.053 0.105 1.00 94.56 90 VAL A O 1
ATOM 751 N N . VAL A 1 91 ? -5.009 -5.394 0.054 1.00 94.75 91 VAL A N 1
ATOM 752 C CA . VAL A 1 91 ? -5.284 -5.907 -1.296 1.00 94.75 91 VAL A CA 1
ATOM 753 C C . VAL A 1 91 ? -4.317 -5.311 -2.316 1.00 94.75 91 VAL A C 1
ATOM 755 O O . VAL A 1 91 ? -3.715 -6.051 -3.090 1.00 94.75 91 VAL A O 1
ATOM 758 N N . ALA A 1 92 ? -4.082 -3.997 -2.262 1.00 93.06 92 ALA A N 1
ATOM 759 C CA . ALA A 1 92 ? -3.155 -3.312 -3.163 1.00 93.06 92 ALA A CA 1
ATOM 760 C C . ALA A 1 92 ? -1.698 -3.809 -3.053 1.00 93.06 92 ALA A C 1
ATOM 762 O O . ALA A 1 92 ? -0.915 -3.634 -3.986 1.00 93.06 92 ALA A O 1
ATOM 763 N N . LYS A 1 93 ? -1.319 -4.436 -1.930 1.00 93.44 93 LYS A N 1
ATOM 764 C CA . LYS A 1 93 ? 0.030 -4.976 -1.698 1.00 93.44 93 LYS A CA 1
ATOM 765 C C . LYS A 1 93 ? 0.185 -6.439 -2.105 1.00 93.44 93 LYS A C 1
ATOM 767 O O . LYS A 1 93 ? 1.316 -6.930 -2.116 1.00 93.44 93 LYS A O 1
ATOM 772 N N . PHE A 1 94 ? -0.899 -7.142 -2.445 1.00 93.25 94 PHE A N 1
ATOM 773 C CA . PHE A 1 94 ? -0.793 -8.541 -2.849 1.00 93.25 94 PHE A CA 1
ATOM 774 C C . PHE A 1 94 ? -0.028 -8.706 -4.169 1.00 93.25 94 PHE A C 1
ATOM 776 O O . PHE A 1 94 ? -0.182 -7.884 -5.074 1.00 93.25 94 PHE A O 1
ATOM 783 N N . PRO A 1 95 ? 0.738 -9.806 -4.333 1.00 92.19 95 PRO A N 1
ATOM 784 C CA . PRO A 1 95 ? 1.476 -10.077 -5.569 1.00 92.19 95 PRO A CA 1
ATOM 785 C C . PRO A 1 95 ? 0.585 -10.111 -6.815 1.00 92.19 95 PRO A C 1
ATOM 787 O O . PRO A 1 95 ? 1.009 -9.676 -7.879 1.00 92.19 95 PRO A O 1
ATOM 790 N N . ASN A 1 96 ? -0.664 -10.563 -6.671 1.00 92.62 96 ASN A N 1
ATOM 791 C CA . ASN A 1 96 ? -1.640 -10.627 -7.763 1.00 92.62 96 ASN A CA 1
ATOM 792 C C . ASN A 1 96 ? -2.029 -9.245 -8.312 1.00 92.62 96 ASN A C 1
ATOM 794 O O . ASN A 1 96 ? -2.522 -9.159 -9.429 1.00 92.62 96 ASN A O 1
ATOM 798 N N . MET A 1 97 ? -1.808 -8.172 -7.545 1.00 92.06 97 MET A N 1
ATOM 799 C CA . MET A 1 97 ? -2.072 -6.794 -7.968 1.00 92.06 97 MET A CA 1
ATOM 800 C C . MET A 1 97 ? -0.845 -6.121 -8.596 1.00 92.06 97 MET A C 1
ATOM 802 O O . MET A 1 97 ? -0.905 -4.949 -8.964 1.00 92.06 97 MET A O 1
ATOM 806 N N . HIS A 1 98 ? 0.281 -6.828 -8.726 1.00 92.19 98 HIS A N 1
ATOM 807 C CA . HIS A 1 98 ? 1.495 -6.258 -9.298 1.00 92.19 98 HIS A CA 1
ATOM 808 C C . HIS A 1 98 ? 1.279 -5.865 -10.765 1.00 92.19 98 HIS A C 1
ATOM 810 O O . HIS A 1 98 ? 0.940 -6.713 -11.587 1.00 92.19 98 HIS A O 1
ATOM 816 N N . LYS A 1 99 ? 1.487 -4.581 -11.096 1.00 90.19 99 LYS A N 1
ATOM 817 C CA . LYS A 1 99 ? 1.268 -4.003 -12.436 1.00 90.19 99 LYS A CA 1
ATOM 818 C C . LYS A 1 99 ? -0.172 -4.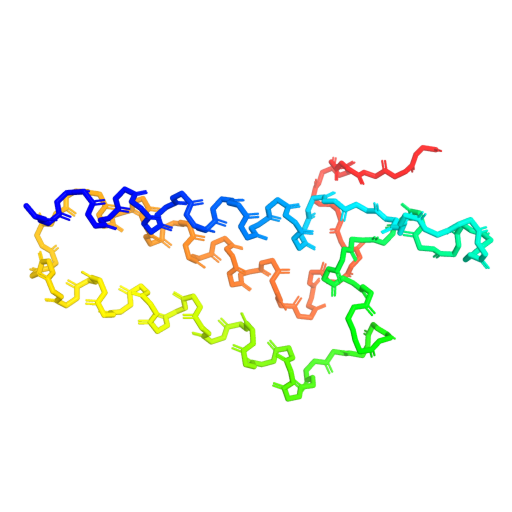098 -12.943 1.00 90.19 99 LYS A C 1
ATOM 820 O O . LYS A 1 99 ? -0.433 -3.795 -14.103 1.00 90.19 99 LYS A O 1
ATOM 825 N N . VAL A 1 100 ? -1.123 -4.443 -12.076 1.00 90.94 100 VAL A N 1
ATOM 826 C CA . VAL A 1 100 ? -2.546 -4.451 -12.415 1.00 90.94 100 VAL A CA 1
ATOM 827 C C . VAL A 1 100 ? -3.114 -3.052 -12.194 1.00 90.94 100 VAL A C 1
ATOM 829 O O . VAL A 1 100 ? -2.959 -2.454 -11.128 1.00 90.94 100 VAL A O 1
ATOM 832 N N . ARG A 1 101 ? -3.788 -2.518 -13.214 1.00 91.88 101 ARG A N 1
ATOM 833 C CA . ARG A 1 101 ? -4.536 -1.257 -13.154 1.00 91.88 101 ARG A CA 1
ATOM 834 C C . ARG A 1 101 ? -6.019 -1.587 -13.259 1.00 91.88 101 ARG A C 1
ATOM 836 O O . ARG A 1 101 ? -6.507 -1.934 -14.332 1.00 91.88 101 ARG A O 1
ATOM 843 N N . ILE A 1 102 ? -6.735 -1.536 -12.137 1.00 86.94 102 ILE A N 1
ATOM 844 C CA . ILE A 1 102 ? -8.172 -1.839 -12.115 1.00 86.94 102 ILE A CA 1
ATOM 845 C C . ILE A 1 102 ? -8.890 -0.804 -12.994 1.00 86.94 102 ILE A C 1
ATOM 847 O O . ILE A 1 102 ? -8.693 0.397 -12.816 1.00 86.94 102 ILE A O 1
ATOM 851 N N . PHE A 1 103 ? -9.674 -1.271 -13.970 1.00 86.50 103 PHE A N 1
ATOM 852 C CA . PHE A 1 103 ? -10.371 -0.433 -14.960 1.00 86.50 103 PHE A CA 1
ATOM 853 C C . PHE A 1 103 ? -9.463 0.489 -15.799 1.00 86.50 103 PHE A C 1
ATOM 855 O O . PHE A 1 103 ? -9.946 1.459 -16.375 1.00 86.50 103 PHE A O 1
ATOM 862 N N . GLY A 1 104 ? -8.152 0.227 -15.863 1.00 82.44 104 GLY A N 1
ATOM 863 C CA . GLY A 1 104 ? -7.202 1.096 -16.572 1.00 82.44 104 GLY A CA 1
ATOM 864 C C . GLY A 1 104 ? -6.944 2.447 -15.889 1.00 82.44 104 GLY A C 1
ATOM 865 O O . GLY A 1 104 ? -6.283 3.308 -16.464 1.00 82.44 104 GLY A O 1
ATOM 866 N N . ILE A 1 105 ? -7.421 2.647 -14.656 1.00 85.12 105 ILE A N 1
ATOM 867 C CA . ILE A 1 105 ? -7.161 3.873 -13.892 1.00 85.12 105 ILE A CA 1
ATOM 868 C C . ILE A 1 105 ? -5.655 3.976 -13.617 1.00 85.12 105 ILE A C 1
ATOM 870 O O . ILE A 1 105 ? -5.033 3.005 -13.181 1.00 85.12 105 ILE A O 1
ATOM 874 N N . ASN A 1 106 ? -5.077 5.161 -13.843 1.00 83.25 106 ASN A N 1
ATOM 875 C CA . ASN A 1 106 ? -3.640 5.429 -13.688 1.00 83.25 106 ASN A CA 1
ATOM 876 C C . ASN A 1 106 ? -2.739 4.605 -14.644 1.00 83.25 106 ASN A C 1
ATOM 878 O O . ASN A 1 106 ? -1.570 4.345 -14.335 1.00 83.25 106 ASN A O 1
ATOM 882 N N . ALA A 1 107 ? -3.269 4.170 -15.794 1.00 82.31 107 ALA A N 1
ATOM 883 C CA . ALA A 1 107 ? -2.470 3.623 -16.890 1.00 82.31 107 ALA A CA 1
ATOM 884 C C . ALA A 1 107 ? -1.682 4.733 -17.610 1.00 82.31 107 ALA A C 1
ATOM 886 O O . ALA A 1 107 ? -2.099 5.889 -17.618 1.00 82.31 107 ALA A O 1
ATOM 887 N N . ASP A 1 108 ? -0.527 4.383 -18.171 1.00 76.00 108 ASP A N 1
ATOM 888 C CA . ASP A 1 108 ? 0.210 5.258 -19.088 1.00 76.00 108 ASP A CA 1
ATOM 889 C C . ASP A 1 108 ? -0.398 5.113 -20.485 1.00 76.00 108 ASP A C 1
ATOM 891 O O . ASP A 1 108 ? -0.674 3.990 -20.916 1.00 76.00 108 ASP A O 1
ATOM 895 N N . HIS A 1 109 ? -0.674 6.247 -21.131 1.00 60.66 109 HIS A N 1
ATOM 896 C CA . HIS A 1 109 ? -1.188 6.324 -22.499 1.00 60.66 109 HIS A CA 1
ATOM 897 C C . HIS A 1 109 ? -0.044 6.361 -23.509 1.00 60.66 109 HIS A C 1
ATOM 899 O O . HIS A 1 109 ? 0.975 7.023 -23.205 1.00 60.66 109 HIS A O 1
#

Foldseek 3Di:
DLVVLLVVLLVVLVVVCCQQPPDWDDPDPVVVCPTRQPGNVCPPPPNDAPDPVLVVVLVVSVVSLVVSCVVNVVPDPSNVVSVVSNVVSNVCSDNVNRSPDVVCPNGDD

pLDDT: mean 89.41, std 7.26, range [55.12, 96.81]

Organism: Citrus clementina (NCBI:txid85681)

Radius of gyration: 15.82 Å; chains: 1; bounding box: 38×24×45 Å

=== Feature glossary ===
The record interleaves many kinds of information about one protein. Here is each kind framed as the question it answers.

Q: What known structures does this most resemble?
A: Structural nearest neighbors (via Foldseek easy-search vs the PDB). Reported per hit: target PDB id, E-value, and alignment TM-score. A TM-score above ~0.5 is the conventional threshold for 'same fold'.

Q: Where is each backbone atom in 3D?
A: The mmCIF table is the protein's shape written out atom by atom. For each backbone N, Cα, C, and carbonyl O, it records an (x, y, z) coordinate triple in Å plus the residue type, chain letter, and residue number.

Q: What are the backbone torsion angles?
A: The φ/ψ torsion pair specifies the backbone conformation at each residue. φ rotates about the N–Cα bond, ψ about the Cα–C bond. Steric clashes forbid most of the (φ, ψ) plane — the allowed regions (α-helix basin, β-sheet basin, left-handed helix) are the Ramachandran-allowed regions.

Q: Which residues are buried vs exposed?
A: Solvent-accessible surface area (SASA) is the area in Å² traced out by the centre of a 1.4 Å probe sphere (a water molecule) rolled over the protein's van der Waals surface (Shrake–Rupley / Lee–Richards construction). Buried residues have near-zero SASA; fully exposed residues can exceed 200 Å². The total SASA scales roughly with the number of surface residues.

Q: How confident is the AlphaFold model at each residue?
A: pLDDT is the predicted lDDT-Cα score: AlphaFold's confidence that the local environment of each residue (all inter-atomic distances within 15 Å) is correctly placed. It is a per-residue number between 0 and 100, with higher meaning more reliable.

Q: What does the local fold look like, residue by residue?
A: 3Di is Foldseek's structural alphabet. Each residue is assigned one of twenty discrete states based on how its Cα sits relative to its spatial (not sequential) neighbors. Aligning 3Di strings finds structural homologs roughly as well as full 3D superposition, but orders of magnitude faster.

Q: How big and how compact is the whole molecule?
A: Radius of gyration (Rg) is the root-mean-square distance of Cα atoms from their centroid — a single number for overall size and compactness. A globular domain of N residues has Rg ≈ 2.2·N^0.38 Å; an extended or disordered chain has a much larger Rg. The Cα contact count is the number of residue pairs whose Cα atoms are within 8 Å and are more than four positions apart in sequence — a standard proxy for tertiary packing density. The bounding box is the smallest axis-aligned box enclosing all Cα atoms.

Q: Which residues are in helices, strands, or loops?
A: DSSP 8-state secondary structure assigns each residue one of H (α-helix), G (3₁₀-helix), I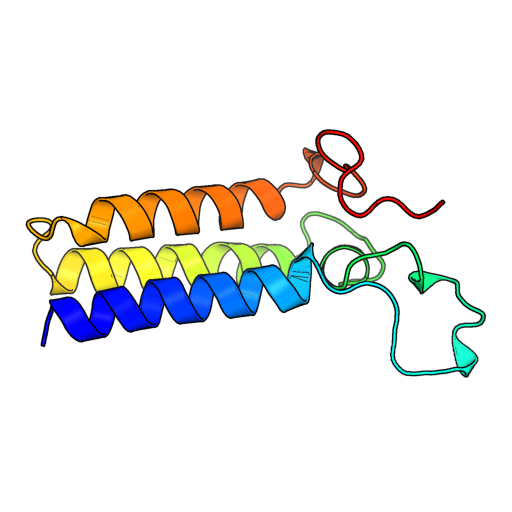 (π-helix), E (extended β-strand), B (isolated β-bridge), T (hydrogen-bonded turn), S (bend), or '-' (coil). The assignment is computed from backbone hydrogen-bond geometry via the Kabsch–Sander algorithm.

Q: How mobile is each atom in the crystal?
A: Crystallographic B-factors measure how much each atom's electron density is smeared out, in Å². They rise in mobile loops and surface residues and fall in the buried interior. In AlphaFold models this column is repurposed to hold pLDDT instead.

Q: What if only a Cα trace is available?
A: P-SEA three-state annotation labels each residue as helix, strand, or coil based purely on the geometry of the Cα trace. It serves as a fallback when the full backbone (and thus DSSP) is unavailable.

Q: What family and function is it annotated with?
A: Database cross-references. InterPro integrates a dozen domain/family signature databases into unified entries with residue-range hits. GO terms attach function/process/location labels with evidence codes. CATH codes position the fold in a four-level structural taxonomy. Organism is the NCBI-taxonomy species name.

Q: Are the domains correctly placed relative to each other?
A: Predicted Aligned Error (PAE) is an AlphaFold confidence matrix: entry (i, j) is the expected error in the position of residue j, in ångströms, when the prediction is superimposed on the true structure at residue i. Low PAE within a block of residues means that block is internally rigid and well-predicted; high PAE between two blocks means their relative placement is uncertain even if each block individually is confident.

Q: What do the diagnostic plots show?
A: Three diagnostic plots accompany the record. The Cα contact map visualizes the tertiary structure as a 2D adjacency matrix (8 Å cutoff, sequence-local contacts suppressed). The Ramachandran plot shows the distribution of backbone (φ, ψ) torsions, with points in the α and β basins reflecting secondary structure content. The PAE plot shows AlphaFold's inter-residue confidence as a color matrix.

Q: What is the amino-acid chain?
A: Primary structure: the covalent order of the twenty standard amino acids along the backbone. Two proteins with the same sequence will (almost always) fold to the same structure; two with 30% identity often share a fold but not the details.

Q: What do the rendered images show?
A: The six renders are orthographic views along the three Cartesian axes in both directions. Representation (cartoon, sticks, or surface) and color scheme (sequence-rainbow or by-chain) vary across proteins so the training set covers all the common visualization conventions.